Protein AF-X1DH16-F1 (afdb_monomer_lite)

Organism: NCBI:txid412755

Foldseek 3Di:
DAAAEEEEEFEPVDPVRVVVVVVCCVPPDPSHDYDYDYHDQDDPPPLVGQEYEYDDDDPPDPVSVVVCCVVRVNYHYDYDDPPDDDDPDDD

Secondary structure (DSSP, 8-state):
-PPEEEEEEE-SS-HHHHHHHHHHHHHS-TTEEEEEEES----TTGGG-SEEEEES-----HHHHHHHHHH-TT-EEEEPPTT--------

pLDDT: mean 71.1, std 15.88, range [25.62, 93.06]

Structure (mmCIF, N/CA/C/O backbone):
data_AF-X1DH16-F1
#
_entry.id   AF-X1DH16-F1
#
loop_
_atom_site.group_PDB
_atom_site.id
_atom_site.type_symbol
_atom_site.label_atom_id
_atom_site.label_alt_id
_atom_site.label_comp_id
_atom_site.label_asym_id
_atom_site.label_entity_id
_atom_site.label_seq_id
_atom_site.pdbx_PDB_ins_code
_atom_site.Cartn_x
_atom_site.Cartn_y
_atom_site.Cartn_z
_atom_site.occupancy
_atom_site.B_iso_or_equiv
_atom_site.auth_seq_id
_atom_site.auth_comp_id
_atom_site.auth_asym_id
_atom_site.auth_at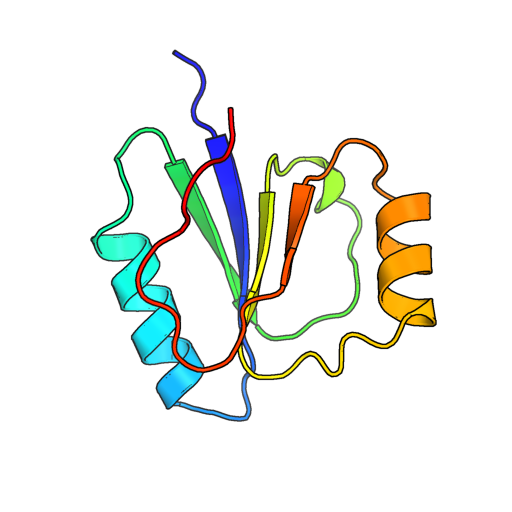om_id
_atom_site.pdbx_PDB_model_num
ATOM 1 N N . MET A 1 1 ? -18.223 3.105 12.539 1.00 73.50 1 MET A N 1
ATOM 2 C CA . MET A 1 1 ? -16.741 3.104 12.627 1.00 73.50 1 MET A CA 1
ATOM 3 C C . MET A 1 1 ? -16.173 3.872 11.440 1.00 73.50 1 MET A C 1
ATOM 5 O O . MET A 1 1 ? -16.718 3.729 10.352 1.00 73.50 1 MET A O 1
ATOM 9 N N . ARG A 1 2 ? -15.120 4.685 11.627 1.00 88.12 2 ARG A N 1
ATOM 10 C CA . ARG A 1 2 ? -14.413 5.337 10.505 1.00 88.12 2 ARG A CA 1
ATOM 11 C C . ARG A 1 2 ? -13.713 4.267 9.656 1.00 88.12 2 ARG A C 1
ATOM 13 O O . ARG A 1 2 ? -13.112 3.359 10.227 1.00 88.12 2 ARG A O 1
ATOM 20 N N . LYS A 1 3 ? -13.776 4.375 8.325 1.00 89.75 3 LYS A N 1
ATOM 21 C CA . LYS A 1 3 ? -13.018 3.496 7.420 1.00 89.75 3 LYS A CA 1
ATOM 22 C C . LYS A 1 3 ? -11.519 3.807 7.472 1.00 89.75 3 LYS A C 1
ATOM 24 O O . LYS A 1 3 ? -11.131 4.968 7.612 1.00 89.75 3 LYS A O 1
ATOM 29 N N . ILE A 1 4 ? -10.694 2.770 7.347 1.00 89.62 4 ILE A N 1
ATOM 30 C CA . ILE A 1 4 ? -9.236 2.869 7.241 1.00 89.62 4 ILE A CA 1
ATOM 31 C C . ILE A 1 4 ? -8.893 3.131 5.777 1.00 89.62 4 ILE A C 1
ATOM 33 O O . ILE A 1 4 ? -9.166 2.290 4.921 1.00 89.62 4 ILE A O 1
ATOM 37 N N . ARG A 1 5 ? -8.292 4.280 5.481 1.00 90.38 5 ARG A N 1
ATOM 38 C CA . ARG A 1 5 ? -7.940 4.664 4.112 1.00 90.38 5 ARG A CA 1
ATOM 39 C C . ARG A 1 5 ? -6.576 4.108 3.728 1.00 90.38 5 ARG A C 1
ATOM 41 O O . ARG A 1 5 ? -5.581 4.380 4.398 1.00 90.38 5 ARG A O 1
ATOM 48 N N . VAL A 1 6 ? -6.525 3.366 2.629 1.00 89.12 6 VAL A N 1
ATOM 49 C CA . VAL A 1 6 ? -5.318 2.720 2.111 1.00 89.12 6 VAL A CA 1
ATOM 50 C C . VAL A 1 6 ? -4.997 3.284 0.733 1.00 89.12 6 VAL A C 1
ATOM 52 O O . VAL A 1 6 ? -5.798 3.168 -0.187 1.00 89.12 6 VAL A O 1
ATOM 55 N N . LEU A 1 7 ? -3.814 3.867 0.565 1.00 88.12 7 LEU A N 1
ATOM 56 C CA . LEU A 1 7 ? -3.293 4.237 -0.749 1.00 88.12 7 LEU A CA 1
ATOM 57 C C . LEU A 1 7 ? -2.415 3.103 -1.273 1.00 88.12 7 LEU A C 1
ATOM 59 O O . LEU A 1 7 ? -1.369 2.817 -0.698 1.00 88.12 7 LEU A O 1
ATOM 63 N N . ILE A 1 8 ? -2.799 2.488 -2.384 1.00 87.19 8 ILE A N 1
ATOM 64 C CA . ILE A 1 8 ? -2.024 1.455 -3.070 1.00 87.19 8 ILE A CA 1
ATOM 65 C C . ILE A 1 8 ? -1.246 2.098 -4.222 1.00 87.19 8 ILE A C 1
ATOM 67 O O . ILE A 1 8 ? -1.830 2.542 -5.207 1.00 87.19 8 ILE A O 1
ATOM 71 N N . ILE A 1 9 ? 0.080 2.133 -4.120 1.00 80.38 9 ILE A N 1
ATOM 72 C CA . ILE A 1 9 ? 0.992 2.598 -5.169 1.00 80.38 9 ILE A CA 1
ATOM 73 C C . ILE A 1 9 ? 1.526 1.371 -5.904 1.00 80.38 9 ILE A C 1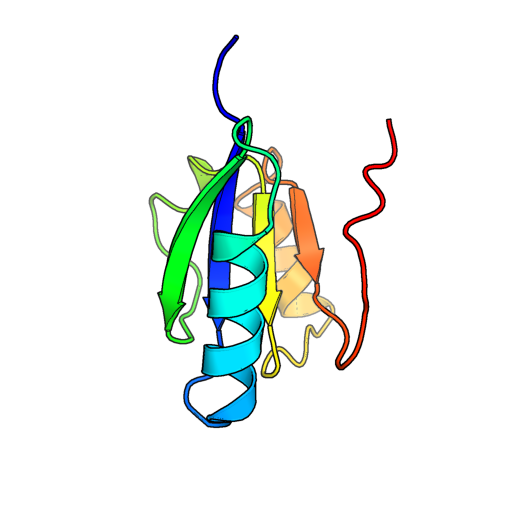
ATOM 75 O O . ILE A 1 9 ? 2.234 0.550 -5.320 1.00 80.38 9 ILE A O 1
ATOM 79 N N . LYS A 1 10 ? 1.186 1.230 -7.184 1.00 78.62 10 LYS A N 1
ATOM 80 C CA . LYS A 1 10 ? 1.525 0.048 -7.987 1.00 78.62 10 LYS A CA 1
ATOM 81 C C . LYS A 1 10 ? 2.460 0.388 -9.135 1.00 78.62 10 LYS A C 1
ATOM 83 O O . LYS A 1 10 ? 2.290 1.401 -9.807 1.00 78.62 10 LYS A O 1
ATOM 88 N N . ASP A 1 11 ? 3.420 -0.495 -9.381 1.00 71.00 11 ASP A N 1
ATOM 89 C CA . ASP A 1 11 ? 4.271 -0.407 -10.565 1.00 71.00 11 ASP A CA 1
ATOM 90 C C . ASP A 1 11 ? 3.469 -0.485 -11.873 1.00 71.00 11 ASP A C 1
ATOM 92 O O . ASP A 1 11 ? 2.601 -1.350 -12.007 1.00 71.00 11 ASP A O 1
ATOM 96 N N . THR A 1 12 ? 3.808 0.368 -12.840 1.00 61.75 12 THR A N 1
ATOM 97 C CA . THR A 1 12 ? 3.330 0.311 -14.232 1.00 61.75 12 THR A CA 1
ATOM 98 C C . THR A 1 12 ? 4.055 -0.746 -15.058 1.00 61.7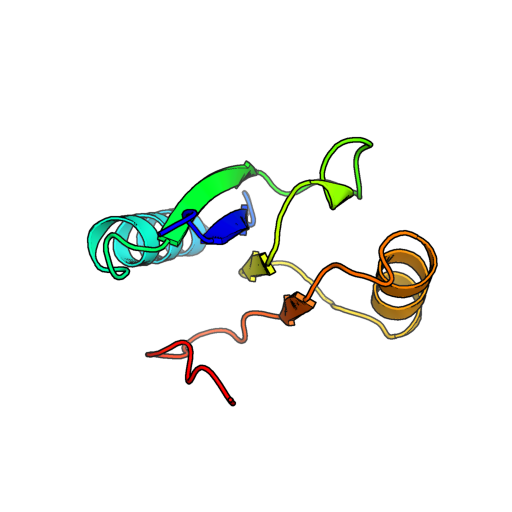5 12 THR A C 1
ATOM 100 O O . THR A 1 12 ? 3.497 -1.252 -16.025 1.00 61.75 12 THR A O 1
ATOM 103 N N . SER A 1 13 ? 5.282 -1.099 -14.675 1.00 60.66 13 SER A N 1
ATOM 104 C CA . SER A 1 13 ? 6.181 -1.968 -15.450 1.00 60.66 13 SER A CA 1
ATOM 105 C C . SER A 1 13 ? 5.780 -3.446 -15.418 1.00 60.66 13 SER A C 1
ATOM 107 O O . SER A 1 13 ? 6.301 -4.258 -16.176 1.00 60.66 13 SER A O 1
ATOM 109 N N . HIS A 1 14 ? 4.856 -3.816 -14.530 1.00 66.44 14 HIS A N 1
ATOM 110 C CA . HIS A 1 14 ? 4.475 -5.201 -14.290 1.00 66.44 14 HIS A CA 1
ATOM 111 C C . HIS A 1 14 ? 2.951 -5.319 -14.304 1.00 66.44 14 HIS A C 1
ATOM 113 O O . HIS A 1 14 ? 2.291 -5.008 -13.318 1.00 66.44 14 HIS A O 1
ATOM 119 N N . TRP A 1 15 ? 2.376 -5.826 -15.394 1.00 70.56 15 TRP A N 1
ATOM 120 C CA . TRP A 1 15 ? 0.945 -6.156 -15.500 1.00 70.56 15 TRP A CA 1
ATOM 121 C C . TRP A 1 15 ? 0.436 -7.007 -14.316 1.00 70.56 15 TRP A C 1
ATOM 123 O O . TRP A 1 15 ? -0.656 -6.776 -13.795 1.00 70.56 15 TRP A O 1
ATOM 133 N N . ALA A 1 16 ? 1.277 -7.911 -13.804 1.00 72.94 16 ALA A N 1
ATOM 134 C CA . ALA A 1 16 ? 1.020 -8.689 -12.593 1.00 72.94 16 ALA A CA 1
ATOM 135 C C . ALA A 1 16 ? 0.769 -7.810 -11.349 1.00 72.94 16 ALA A C 1
ATOM 137 O O . ALA A 1 16 ? -0.059 -8.146 -10.508 1.00 72.94 16 ALA A O 1
ATOM 138 N N . SER A 1 17 ? 1.414 -6.642 -11.251 1.00 74.88 17 SER A N 1
ATOM 139 C CA . SER A 1 17 ? 1.193 -5.664 -10.178 1.00 74.88 17 SER A CA 1
ATOM 140 C C . SER A 1 17 ? -0.240 -5.141 -10.166 1.00 74.88 17 SER A C 1
ATOM 142 O O . SER A 1 17 ? -0.872 -5.026 -9.114 1.00 74.88 17 SER A O 1
ATOM 144 N N . HIS A 1 18 ? -0.786 -4.874 -11.350 1.00 77.69 18 HIS A N 1
ATOM 145 C CA . HIS A 1 18 ? -2.157 -4.406 -11.515 1.00 77.69 18 HIS A CA 1
ATOM 146 C C . HIS A 1 18 ? -3.186 -5.478 -11.148 1.00 77.69 18 HIS A C 1
ATOM 148 O O . HIS A 1 18 ? -4.150 -5.187 -10.444 1.00 77.69 18 HIS A O 1
ATOM 154 N N . ILE A 1 19 ? -2.960 -6.726 -11.565 1.00 80.44 19 ILE A N 1
ATOM 155 C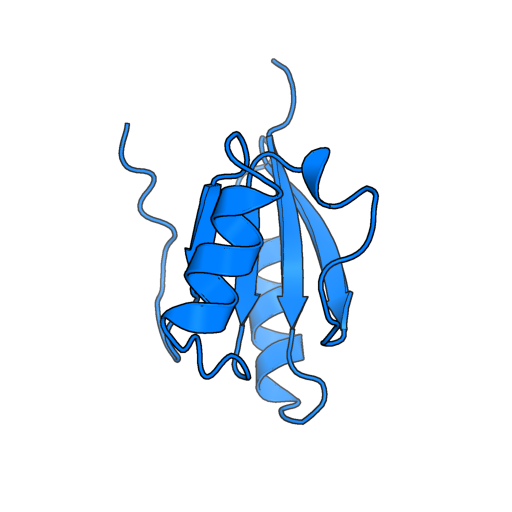 CA . ILE A 1 19 ? -3.843 -7.852 -11.230 1.00 80.44 19 ILE A CA 1
ATOM 156 C C . ILE A 1 19 ? -3.845 -8.102 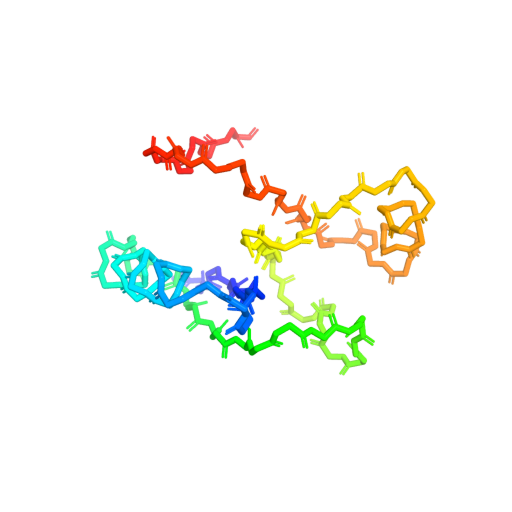-9.717 1.00 80.44 19 ILE A C 1
ATOM 158 O O . ILE A 1 19 ? -4.912 -8.174 -9.105 1.00 80.44 19 ILE A O 1
ATOM 162 N N . THR A 1 20 ? -2.667 -8.171 -9.093 1.00 79.56 20 THR A N 1
ATOM 163 C CA . THR A 1 20 ? -2.542 -8.402 -7.647 1.00 79.56 20 THR A CA 1
ATOM 164 C C . THR A 1 20 ? -3.216 -7.300 -6.839 1.00 79.56 20 THR A C 1
ATOM 166 O O . THR A 1 20 ? -4.003 -7.587 -5.941 1.00 79.56 20 THR A O 1
ATOM 169 N N . THR A 1 21 ? -2.971 -6.032 -7.175 1.00 82.94 21 THR A N 1
ATOM 170 C CA . THR A 1 21 ? -3.568 -4.904 -6.442 1.00 82.94 21 THR A CA 1
ATOM 171 C C . THR A 1 21 ? -5.085 -4.849 -6.588 1.00 82.94 21 THR A C 1
ATOM 173 O O . THR A 1 21 ? -5.773 -4.644 -5.592 1.00 82.94 21 THR A O 1
ATOM 176 N N . ARG A 1 22 ? -5.634 -5.145 -7.773 1.00 85.81 22 ARG A N 1
ATOM 177 C CA . ARG A 1 22 ? -7.088 -5.290 -7.950 1.00 85.81 22 ARG A CA 1
ATOM 178 C C . ARG A 1 22 ? -7.676 -6.423 -7.112 1.00 85.81 22 ARG A C 1
ATOM 180 O O . ARG A 1 22 ? -8.727 -6.239 -6.503 1.00 85.81 22 ARG A O 1
ATOM 187 N N . ASN A 1 23 ? -7.003 -7.570 -7.047 1.00 84.25 23 ASN A N 1
ATOM 188 C CA . ASN A 1 23 ? -7.448 -8.681 -6.206 1.00 84.25 23 ASN A CA 1
ATOM 189 C C . ASN A 1 23 ? -7.412 -8.331 -4.715 1.00 84.25 23 ASN A C 1
ATOM 191 O O . ASN A 1 23 ? -8.341 -8.695 -3.999 1.00 84.25 23 ASN A O 1
ATOM 195 N N . ILE A 1 24 ? -6.402 -7.588 -4.251 1.00 82.12 24 ILE A N 1
ATOM 196 C CA . ILE A 1 24 ? -6.361 -7.075 -2.874 1.00 82.12 24 ILE A CA 1
ATOM 197 C C . ILE A 1 24 ? -7.583 -6.194 -2.611 1.00 82.12 24 ILE A C 1
ATOM 199 O O . ILE A 1 24 ? -8.330 -6.463 -1.679 1.00 82.12 24 ILE A O 1
ATOM 203 N N . ILE A 1 25 ? -7.835 -5.197 -3.462 1.00 87.44 25 ILE A N 1
ATOM 204 C CA . ILE A 1 25 ? -8.956 -4.257 -3.296 1.00 87.44 25 ILE A CA 1
ATOM 205 C C . ILE A 1 25 ? -10.303 -4.989 -3.266 1.00 87.44 25 ILE A C 1
ATOM 207 O O . ILE A 1 25 ? -11.177 -4.636 -2.482 1.00 87.44 25 ILE A O 1
ATOM 211 N N . LYS A 1 26 ? -10.468 -6.032 -4.088 1.00 86.31 26 LYS A N 1
ATOM 212 C CA . LYS A 1 26 ? -11.707 -6.820 -4.149 1.00 86.31 26 LYS A CA 1
ATOM 213 C C . LYS A 1 26 ? -11.956 -7.659 -2.889 1.00 86.31 26 LYS A C 1
ATOM 215 O O . LYS A 1 26 ? -13.111 -7.897 -2.553 1.00 86.31 26 LYS A O 1
ATOM 220 N N . ASN A 1 27 ? -10.897 -8.140 -2.237 1.00 85.12 27 ASN A N 1
ATOM 221 C CA . ASN A 1 27 ? -10.994 -9.126 -1.153 1.00 85.12 27 ASN A CA 1
ATOM 222 C C . ASN A 1 27 ? -10.646 -8.566 0.233 1.00 85.12 27 ASN A C 1
ATOM 224 O O . ASN A 1 27 ? -10.766 -9.282 1.226 1.00 85.12 27 ASN A O 1
ATOM 228 N N . ILE A 1 28 ? -10.192 -7.317 0.323 1.00 84.75 28 ILE A N 1
ATOM 229 C CA . ILE A 1 28 ? -9.925 -6.674 1.606 1.00 84.75 28 ILE A CA 1
ATOM 230 C C . ILE A 1 28 ? -11.237 -6.433 2.373 1.00 84.75 28 ILE A C 1
ATOM 232 O O . ILE A 1 28 ? -12.296 -6.213 1.787 1.00 84.75 28 ILE A O 1
ATOM 236 N N . ASP A 1 29 ? -11.165 -6.490 3.703 1.00 88.56 29 ASP A N 1
ATOM 237 C CA . ASP A 1 29 ? -12.296 -6.226 4.599 1.00 88.56 29 ASP A CA 1
ATOM 238 C C . ASP A 1 29 ? -12.922 -4.844 4.307 1.00 88.56 29 ASP A C 1
ATOM 240 O O . ASP A 1 29 ? -12.214 -3.861 4.086 1.00 88.56 29 ASP A O 1
ATOM 244 N N . LYS A 1 30 ? -14.259 -4.756 4.341 1.00 89.12 30 LYS A N 1
ATOM 245 C CA . LYS A 1 30 ? -15.047 -3.543 4.042 1.00 89.12 30 LYS A CA 1
ATOM 246 C C . LYS A 1 30 ? -14.728 -2.348 4.949 1.00 89.12 30 LYS A C 1
ATOM 248 O O . LYS A 1 30 ? -15.115 -1.221 4.628 1.00 89.12 30 LYS A O 1
ATOM 253 N N . LYS A 1 31 ? -14.056 -2.568 6.084 1.00 91.06 31 LYS A N 1
ATOM 254 C CA . LYS A 1 31 ? -13.531 -1.486 6.928 1.00 91.06 31 LYS A CA 1
ATOM 255 C C . LYS A 1 31 ? -12.394 -0.709 6.263 1.00 91.06 31 LYS A C 1
ATOM 257 O O . LYS A 1 31 ? -12.115 0.409 6.692 1.00 91.06 31 LYS A O 1
ATOM 262 N N . PHE A 1 32 ? -11.739 -1.286 5.258 1.00 90.00 32 PHE A N 1
ATOM 263 C CA . PHE A 1 32 ? -10.711 -0.623 4.472 1.00 90.00 32 PHE A CA 1
ATOM 264 C C . PHE A 1 32 ? -11.317 0.005 3.220 1.00 90.00 32 PHE A C 1
ATOM 266 O O . PHE A 1 32 ? -12.152 -0.579 2.535 1.00 90.00 32 PHE A O 1
ATOM 273 N N . GLU A 1 33 ? -10.859 1.206 2.908 1.00 93.06 33 GLU A N 1
ATOM 274 C CA . GLU A 1 33 ? -11.191 1.934 1.693 1.00 93.06 33 GLU A CA 1
ATOM 275 C C . GLU A 1 33 ? -9.900 2.161 0.920 1.00 93.06 33 GLU A C 1
ATOM 277 O O . GLU A 1 33 ? -8.990 2.825 1.417 1.00 93.06 33 GLU A O 1
ATOM 282 N N . CYS A 1 34 ? -9.790 1.546 -0.256 1.00 90.75 34 CYS A N 1
ATOM 283 C CA . CYS A 1 34 ? -8.549 1.527 -1.020 1.00 90.75 34 CYS A CA 1
ATOM 284 C C . CYS A 1 34 ? -8.627 2.457 -2.229 1.00 90.75 34 CYS A C 1
ATOM 286 O O . CYS A 1 34 ? -9.498 2.285 -3.077 1.00 90.75 34 CYS A O 1
ATOM 288 N N . ASP A 1 35 ? -7.652 3.353 -2.343 1.00 90.88 35 ASP A N 1
ATOM 289 C CA . ASP A 1 35 ? -7.391 4.150 -3.537 1.00 90.88 35 ASP A CA 1
ATOM 290 C C . ASP A 1 35 ? -6.142 3.594 -4.228 1.00 90.88 35 ASP A C 1
ATOM 292 O O . ASP A 1 35 ? -5.086 3.487 -3.602 1.00 90.88 35 ASP A O 1
ATOM 296 N N . ASP A 1 36 ? -6.213 3.254 -5.516 1.00 87.25 36 ASP A N 1
ATOM 297 C CA . ASP A 1 36 ? -5.059 2.765 -6.270 1.00 87.25 36 ASP A CA 1
ATOM 298 C C . ASP A 1 36 ? -4.482 3.827 -7.212 1.00 87.25 36 ASP A C 1
ATOM 300 O O . ASP A 1 36 ? -5.182 4.580 -7.887 1.00 87.25 36 ASP A O 1
ATOM 304 N N . ARG A 1 37 ? -3.153 3.923 -7.246 1.00 85.00 37 ARG A N 1
ATOM 305 C CA . ARG A 1 37 ? -2.413 4.898 -8.050 1.00 85.00 37 ARG A CA 1
ATOM 306 C C . ARG A 1 37 ? -1.218 4.228 -8.707 1.00 85.00 37 ARG A C 1
ATOM 308 O O . ARG A 1 37 ? -0.567 3.369 -8.116 1.00 85.00 37 ARG A O 1
ATOM 315 N N . LEU A 1 38 ? -0.923 4.646 -9.932 1.00 79.06 38 LEU A N 1
ATOM 316 C CA . LEU A 1 38 ? 0.299 4.249 -10.625 1.00 79.06 38 LEU A CA 1
ATOM 317 C C . LEU A 1 38 ? 1.531 4.840 -9.935 1.00 79.06 38 LEU A C 1
ATOM 319 O O . LEU A 1 38 ? 1.424 5.847 -9.225 1.00 79.06 38 LEU A O 1
ATOM 323 N N . LEU A 1 39 ? 2.673 4.178 -10.139 1.00 71.31 39 LEU A N 1
ATOM 324 C CA . LEU A 1 39 ? 3.961 4.512 -9.548 1.00 71.31 39 LEU A CA 1
ATOM 325 C C . LEU A 1 39 ? 4.220 6.016 -9.601 1.00 71.31 39 LEU A C 1
ATOM 327 O O . LEU A 1 39 ? 4.232 6.626 -10.668 1.00 71.31 39 LEU A O 1
ATOM 331 N N . ARG A 1 40 ? 4.436 6.604 -8.427 1.00 65.69 40 ARG A N 1
ATOM 332 C CA . ARG A 1 40 ? 4.726 8.025 -8.278 1.00 65.69 40 ARG A CA 1
ATOM 333 C C . ARG A 1 40 ? 5.620 8.266 -7.079 1.00 65.69 40 ARG A C 1
ATOM 335 O O . ARG A 1 40 ? 5.634 7.486 -6.128 1.00 65.69 40 ARG A O 1
ATOM 342 N N . THR A 1 41 ? 6.330 9.383 -7.114 1.00 63.78 41 THR A N 1
ATOM 343 C CA . THR A 1 41 ? 6.910 9.974 -5.911 1.00 63.78 41 THR A CA 1
ATOM 344 C C . THR A 1 41 ? 5.794 10.453 -4.975 1.00 63.78 41 THR A C 1
ATOM 346 O O . THR A 1 41 ? 4.628 10.573 -5.364 1.00 63.78 41 THR A O 1
ATOM 349 N N . TYR A 1 42 ? 6.155 10.713 -3.717 1.00 66.94 42 TYR A N 1
ATOM 350 C CA . TYR A 1 42 ? 5.259 11.332 -2.738 1.00 66.94 42 TYR A CA 1
ATOM 351 C C . TYR A 1 42 ? 4.528 12.547 -3.330 1.00 66.94 42 TYR A C 1
ATOM 353 O O . TYR A 1 42 ? 5.159 13.408 -3.949 1.00 66.94 42 TYR A O 1
ATOM 361 N N . LYS A 1 43 ? 3.223 12.661 -3.064 1.00 71.44 43 LYS A N 1
ATOM 362 C CA . LYS A 1 43 ? 2.435 13.864 -3.357 1.00 71.44 43 LYS A CA 1
ATOM 363 C C . LYS A 1 43 ? 1.763 14.361 -2.085 1.00 71.44 43 LYS A C 1
ATOM 365 O O . LYS A 1 43 ? 1.320 13.573 -1.257 1.00 71.44 43 LYS A O 1
ATOM 370 N N . LYS A 1 44 ? 1.616 15.682 -1.987 1.00 71.50 44 LYS A N 1
ATOM 371 C CA . LYS A 1 44 ? 0.757 16.314 -0.982 1.00 71.50 44 LYS A CA 1
ATOM 372 C C . LYS A 1 44 ? -0.661 15.726 -1.073 1.00 71.50 44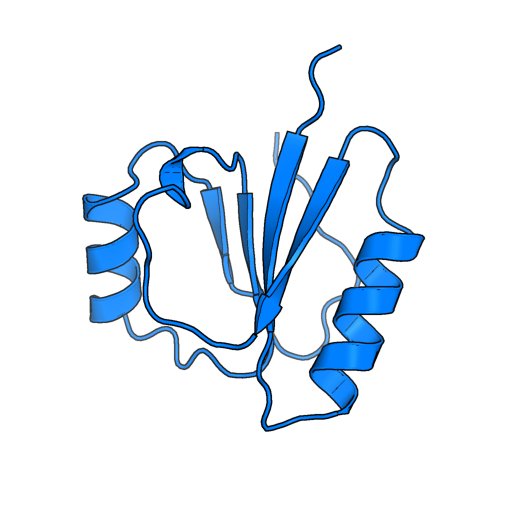 LYS A C 1
ATOM 374 O O . LYS A 1 44 ? -1.219 15.642 -2.170 1.00 71.50 44 LYS A O 1
ATOM 379 N N . GLY A 1 45 ? -1.206 15.311 0.061 1.00 74.38 45 GLY A N 1
ATOM 380 C CA . GLY A 1 45 ? -2.457 14.571 0.216 1.00 74.38 45 GLY A CA 1
ATOM 381 C C . GLY A 1 45 ? -2.280 13.084 0.547 1.00 74.38 45 GLY A C 1
ATOM 382 O O . GLY A 1 45 ? -3.241 12.467 1.006 1.00 74.38 45 GLY A O 1
ATOM 383 N N . ASP A 1 46 ? -1.086 12.507 0.363 1.00 76.88 46 ASP A N 1
ATOM 384 C CA . ASP A 1 46 ? -0.793 11.117 0.749 1.00 76.88 46 ASP A CA 1
ATOM 385 C C . ASP A 1 46 ? -0.795 10.936 2.280 1.00 76.88 46 ASP A C 1
ATOM 387 O O . ASP A 1 46 ? -1.037 9.841 2.782 1.00 76.88 46 ASP A O 1
ATOM 391 N N . GLU A 1 47 ? -0.597 12.023 3.023 1.00 74.12 47 GLU A N 1
ATOM 392 C CA . GLU A 1 47 ? -0.697 12.112 4.480 1.00 74.12 47 GLU A CA 1
ATOM 393 C C . GLU A 1 47 ? -2.116 11.881 5.026 1.00 74.12 47 GLU A C 1
ATOM 395 O O . GLU A 1 47 ? -2.279 11.625 6.217 1.00 74.12 47 GLU A O 1
ATOM 400 N N . ASN A 1 48 ? -3.141 11.951 4.170 1.00 83.56 48 ASN A N 1
ATOM 401 C CA . ASN A 1 48 ? -4.537 11.721 4.555 1.00 83.56 48 ASN A CA 1
ATOM 402 C C . ASN A 1 48 ? -4.908 10.232 4.613 1.00 83.56 48 ASN A C 1
ATOM 404 O O . ASN A 1 48 ? -6.044 9.893 4.958 1.00 83.56 48 ASN A O 1
ATOM 408 N N . TYR A 1 49 ? -3.985 9.353 4.224 1.00 86.12 49 TYR A N 1
ATOM 409 C CA . TYR A 1 49 ? -4.179 7.913 4.262 1.00 86.12 49 TYR A CA 1
ATOM 410 C C . TYR A 1 49 ? -3.614 7.337 5.552 1.00 86.12 49 TYR A C 1
ATOM 412 O O . TYR A 1 49 ? -2.547 7.724 6.026 1.00 86.12 49 TYR A O 1
ATOM 420 N N . ASP A 1 50 ? -4.331 6.362 6.096 1.00 85.31 50 ASP A N 1
ATOM 421 C CA . ASP A 1 50 ? -3.904 5.629 7.281 1.00 85.31 50 ASP A CA 1
ATOM 422 C C . ASP A 1 50 ? -2.751 4.674 6.946 1.00 85.31 50 ASP A C 1
ATOM 424 O O . ASP A 1 50 ? -1.839 4.461 7.750 1.00 85.31 50 ASP A O 1
ATOM 428 N N . ILE A 1 51 ? -2.794 4.100 5.740 1.00 84.31 51 ILE A N 1
ATOM 429 C CA . ILE A 1 51 ? -1.819 3.138 5.236 1.00 84.31 51 ILE A CA 1
ATOM 430 C C . ILE A 1 51 ? -1.421 3.535 3.819 1.00 84.31 51 ILE A C 1
ATOM 432 O O . ILE A 1 51 ? -2.276 3.801 2.975 1.00 84.31 51 ILE A O 1
ATOM 436 N N . VAL A 1 52 ? -0.123 3.494 3.530 1.00 81.88 52 VAL A N 1
ATOM 437 C CA . VAL A 1 52 ? 0.377 3.551 2.153 1.00 81.88 52 VAL A CA 1
ATOM 438 C C . VAL A 1 52 ? 1.040 2.223 1.834 1.00 81.88 52 VAL A C 1
ATOM 440 O O . VAL A 1 52 ? 1.968 1.815 2.521 1.00 81.88 52 VAL A O 1
ATOM 443 N N . TYR A 1 53 ? 0.537 1.525 0.823 1.00 81.44 53 TYR A N 1
ATOM 444 C CA . TYR A 1 53 ? 1.017 0.224 0.382 1.00 81.44 53 TYR A CA 1
ATOM 445 C C . TYR A 1 53 ? 1.721 0.352 -0.965 1.00 81.44 53 TYR A C 1
ATOM 447 O O . TYR A 1 53 ? 1.096 0.732 -1.952 1.00 81.44 53 TYR A O 1
ATOM 455 N N . TRP A 1 54 ? 3.009 0.021 -1.026 1.00 78.56 54 TRP A N 1
ATOM 456 C CA . TRP A 1 54 ? 3.786 0.104 -2.267 1.00 78.56 54 TRP A CA 1
ATOM 457 C C . TRP A 1 54 ? 4.066 -1.288 -2.837 1.00 78.56 54 TRP A C 1
ATOM 459 O O . TRP A 1 54 ? 4.670 -2.115 -2.158 1.00 78.56 54 TRP A O 1
ATOM 469 N N . HIS A 1 55 ? 3.657 -1.544 -4.082 1.00 77.44 55 HIS A N 1
ATOM 470 C CA . HIS A 1 55 ? 3.721 -2.856 -4.730 1.00 77.44 55 HIS A CA 1
ATOM 471 C C . HIS A 1 55 ? 4.683 -2.911 -5.937 1.00 77.44 55 HIS A C 1
ATOM 473 O O . HIS A 1 55 ? 4.713 -2.003 -6.771 1.00 77.44 55 HIS A O 1
ATOM 479 N N . CYS A 1 56 ? 5.412 -4.029 -6.058 1.00 66.00 56 CYS A N 1
ATOM 480 C CA . CYS A 1 56 ? 6.248 -4.487 -7.186 1.00 66.00 56 CYS A CA 1
ATOM 481 C C . CYS A 1 56 ? 7.451 -3.648 -7.658 1.00 66.00 56 CYS A C 1
ATOM 483 O O . CYS A 1 56 ? 8.379 -4.271 -8.167 1.00 66.00 56 CYS A O 1
ATOM 485 N N . SER A 1 57 ? 7.487 -2.318 -7.510 1.00 54.94 57 SER A N 1
ATOM 486 C CA . SER A 1 57 ? 8.592 -1.495 -8.064 1.00 54.94 57 SER A CA 1
ATOM 487 C C . SER A 1 57 ? 9.523 -0.874 -7.039 1.00 54.94 57 SER A C 1
ATOM 489 O O . SER A 1 57 ? 10.575 -0.353 -7.416 1.00 54.94 57 SER A O 1
ATOM 491 N N . ALA A 1 58 ? 9.140 -0.821 -5.769 1.00 52.16 58 ALA A N 1
ATOM 492 C CA . ALA A 1 58 ? 9.940 -0.048 -4.849 1.00 52.16 58 ALA A CA 1
ATOM 493 C C . ALA A 1 58 ? 11.182 -0.852 -4.465 1.00 52.16 58 ALA A C 1
ATOM 495 O O . ALA A 1 58 ? 11.142 -1.696 -3.572 1.00 52.16 58 ALA A O 1
ATOM 496 N N . VAL A 1 59 ? 12.318 -0.523 -5.085 1.00 53.47 59 VAL A N 1
ATOM 497 C CA . VAL A 1 59 ? 13.585 -0.572 -4.358 1.00 53.47 59 VAL A CA 1
ATOM 498 C C . VAL A 1 59 ? 13.432 0.457 -3.241 1.00 53.47 59 VAL A C 1
ATOM 500 O O . VAL A 1 59 ? 13.764 1.631 -3.397 1.00 53.47 59 VAL A O 1
ATOM 503 N N . ILE A 1 60 ? 12.821 0.041 -2.130 1.00 54.53 60 ILE A N 1
ATOM 504 C CA . ILE A 1 60 ? 12.719 0.860 -0.928 1.00 54.53 60 ILE A CA 1
ATOM 505 C C . ILE A 1 60 ? 14.117 0.892 -0.337 1.00 54.53 60 ILE A C 1
ATOM 507 O O . ILE A 1 60 ? 14.476 0.107 0.536 1.00 54.53 60 ILE A O 1
ATOM 511 N N . ASN A 1 61 ? 14.939 1.793 -0.857 1.00 57.59 61 ASN A N 1
ATOM 512 C CA . ASN A 1 61 ? 16.188 2.109 -0.207 1.00 57.59 61 ASN A CA 1
ATOM 513 C C . ASN A 1 61 ? 15.889 2.913 1.071 1.00 57.59 61 ASN A C 1
ATOM 515 O O . ASN A 1 61 ? 14.862 3.592 1.215 1.00 57.59 61 ASN A O 1
ATOM 519 N N . LYS A 1 62 ? 16.804 2.808 2.035 1.00 61.41 62 LYS A N 1
ATOM 520 C CA . LYS A 1 62 ? 16.672 3.432 3.355 1.00 61.41 62 LYS A CA 1
ATOM 521 C C . LYS A 1 62 ? 16.427 4.943 3.256 1.00 61.41 62 LYS A C 1
ATOM 523 O O . LYS A 1 62 ? 15.667 5.481 4.052 1.00 61.41 62 LYS A O 1
ATOM 528 N N . SER A 1 63 ? 17.014 5.622 2.268 1.00 65.19 63 SER A N 1
ATOM 529 C CA . SER A 1 63 ? 16.858 7.068 2.071 1.00 65.19 63 SER A CA 1
ATOM 530 C C . SER A 1 63 ? 15.435 7.461 1.662 1.00 65.19 63 SER A C 1
ATOM 532 O O . SER A 1 63 ? 14.875 8.380 2.258 1.00 65.19 63 SER A O 1
ATOM 534 N N . THR A 1 64 ? 14.810 6.742 0.726 1.00 64.19 64 THR A N 1
ATOM 535 C CA . THR A 1 64 ? 13.431 7.020 0.278 1.00 64.19 64 THR A CA 1
ATOM 536 C C . THR A 1 64 ? 12.415 6.711 1.380 1.00 64.19 64 THR A C 1
ATOM 538 O O . THR A 1 64 ? 11.494 7.496 1.613 1.00 64.19 64 THR A O 1
ATOM 541 N N . LEU A 1 65 ? 12.626 5.621 2.129 1.00 66.62 65 LEU A N 1
ATOM 542 C CA . LEU A 1 65 ? 11.809 5.269 3.293 1.00 66.62 65 LEU A CA 1
ATOM 543 C C . LEU A 1 65 ? 11.899 6.327 4.399 1.00 66.62 65 LEU A C 1
ATOM 545 O O . LEU A 1 65 ? 10.874 6.779 4.911 1.00 66.62 65 LEU A O 1
ATOM 549 N N . THR A 1 66 ? 13.116 6.743 4.753 1.00 66.88 66 THR A N 1
ATOM 550 C CA . THR A 1 66 ? 13.351 7.778 5.767 1.00 66.88 66 THR A CA 1
ATOM 551 C C . THR A 1 66 ? 12.762 9.118 5.337 1.00 66.88 66 THR A C 1
ATOM 553 O O . THR A 1 66 ? 12.101 9.772 6.140 1.00 66.88 66 THR A O 1
ATOM 556 N N . ALA A 1 67 ? 12.929 9.515 4.072 1.00 68.06 67 ALA A N 1
ATOM 557 C CA . ALA A 1 67 ? 12.341 10.743 3.543 1.00 68.06 67 ALA A CA 1
ATOM 558 C C . ALA A 1 67 ? 10.806 10.714 3.601 1.00 68.06 67 ALA A C 1
ATOM 560 O O . ALA A 1 67 ? 10.189 11.703 4.002 1.00 68.06 67 ALA A O 1
ATOM 561 N N . TYR A 1 68 ? 10.189 9.578 3.257 1.00 70.00 68 TYR A N 1
ATOM 562 C CA . TYR A 1 68 ? 8.741 9.411 3.351 1.00 70.00 68 TYR A CA 1
ATOM 563 C C . TYR A 1 68 ? 8.259 9.477 4.804 1.00 70.00 68 TYR A C 1
ATOM 565 O O . TYR A 1 68 ? 7.357 10.256 5.105 1.00 70.00 68 TYR A O 1
ATOM 573 N N . ARG A 1 69 ? 8.883 8.717 5.714 1.00 73.25 69 ARG A N 1
ATOM 574 C CA . ARG A 1 69 ? 8.526 8.696 7.144 1.00 73.25 69 ARG A CA 1
ATOM 575 C C . ARG A 1 69 ? 8.717 10.060 7.809 1.00 73.25 69 ARG A C 1
ATOM 577 O O . ARG A 1 69 ? 7.869 10.463 8.593 1.00 73.25 69 ARG A O 1
ATOM 584 N N . LYS A 1 70 ? 9.773 10.803 7.451 1.00 72.31 70 LYS A N 1
ATOM 585 C CA . LYS A 1 70 ? 10.007 12.173 7.943 1.00 72.31 70 LYS A CA 1
ATOM 586 C C . LYS A 1 70 ? 8.887 13.130 7.524 1.00 72.31 70 LYS A C 1
ATOM 588 O O . LYS A 1 70 ? 8.496 13.981 8.311 1.00 72.31 70 LYS A O 1
ATOM 593 N N . LYS A 1 71 ? 8.374 12.992 6.297 1.00 67.81 71 LYS A N 1
ATOM 594 C CA . LYS A 1 71 ? 7.262 13.813 5.785 1.00 67.81 71 LYS A CA 1
ATOM 595 C C . LYS A 1 71 ? 5.892 13.347 6.286 1.00 67.81 71 LYS A C 1
ATOM 597 O O . LYS A 1 71 ? 4.979 14.157 6.363 1.00 67.81 71 LYS A O 1
ATOM 602 N N . ASN A 1 72 ? 5.756 12.067 6.637 1.00 66.12 72 ASN A N 1
ATOM 603 C CA . ASN A 1 72 ? 4.482 11.431 6.974 1.00 66.12 72 ASN A CA 1
ATOM 604 C C . ASN A 1 72 ? 4.584 10.611 8.272 1.00 66.12 72 ASN A C 1
ATOM 606 O O . ASN A 1 72 ? 4.402 9.393 8.242 1.00 66.12 72 ASN A O 1
ATOM 610 N N . PRO A 1 73 ? 4.854 11.244 9.427 1.00 68.19 73 PRO A N 1
ATOM 611 C CA . PRO A 1 73 ? 5.108 10.522 10.677 1.00 68.19 73 PRO A CA 1
ATOM 612 C C . PRO A 1 73 ? 3.896 9.725 11.184 1.00 68.19 73 PRO A C 1
ATOM 614 O O . PRO A 1 73 ? 4.066 8.764 11.926 1.00 68.19 73 PRO A O 1
ATOM 617 N N . LYS A 1 74 ? 2.677 10.108 10.780 1.00 70.81 74 LYS A N 1
ATOM 618 C CA . LYS A 1 74 ? 1.429 9.416 11.144 1.00 70.81 74 LYS A CA 1
ATOM 619 C C . LYS A 1 74 ? 1.039 8.296 10.169 1.00 70.81 74 LYS A C 1
ATOM 621 O O . LYS A 1 74 ? 0.198 7.474 10.517 1.00 70.81 74 LYS A O 1
ATOM 626 N N . SER A 1 75 ? 1.625 8.263 8.969 1.00 68.00 75 SER A N 1
ATOM 627 C CA . SER A 1 75 ? 1.286 7.274 7.940 1.00 68.00 75 SER A CA 1
ATOM 628 C C . SER A 1 75 ? 1.997 5.953 8.215 1.00 68.00 75 SER A C 1
ATOM 630 O O . SER A 1 75 ? 3.224 5.907 8.360 1.00 68.00 75 SER A O 1
ATOM 632 N N . LYS A 1 76 ? 1.240 4.852 8.239 1.00 72.44 76 LYS A N 1
ATOM 633 C CA . LYS A 1 76 ? 1.807 3.504 8.316 1.00 72.44 76 LYS A CA 1
ATOM 634 C C . LYS A 1 76 ? 2.187 3.056 6.902 1.00 72.44 76 LYS A C 1
ATOM 636 O O . LYS A 1 76 ? 1.401 2.420 6.204 1.00 72.44 76 LYS A O 1
ATOM 641 N N . LEU A 1 77 ? 3.394 3.412 6.453 1.00 69.62 77 LEU A N 1
ATOM 642 C CA . LEU A 1 77 ? 3.930 2.911 5.181 1.00 69.62 77 LEU A CA 1
ATOM 643 C C . LEU A 1 77 ? 4.235 1.411 5.294 1.00 69.62 77 LEU A C 1
ATOM 645 O O . LEU A 1 77 ? 5.089 1.003 6.086 1.00 69.62 77 LEU A O 1
ATOM 649 N N . VAL A 1 78 ? 3.569 0.617 4.460 1.00 66.94 78 VAL A N 1
ATOM 650 C CA . VAL A 1 78 ? 3.750 -0.827 4.317 1.00 66.94 78 VAL A CA 1
ATOM 651 C C . VAL A 1 78 ? 4.397 -1.105 2.962 1.00 66.94 78 VAL A C 1
ATOM 653 O O . VAL A 1 78 ? 3.826 -0.867 1.899 1.00 66.94 78 VAL A O 1
ATOM 656 N N . ALA A 1 79 ? 5.619 -1.619 3.003 1.00 62.66 79 ALA A N 1
ATOM 657 C CA . ALA A 1 79 ? 6.311 -2.132 1.833 1.00 62.66 79 ALA A CA 1
ATOM 658 C C . ALA A 1 79 ? 5.724 -3.495 1.441 1.00 62.66 79 ALA A C 1
ATOM 660 O O . ALA A 1 79 ? 5.780 -4.428 2.241 1.00 62.66 79 ALA A O 1
ATOM 661 N N . GLY A 1 80 ? 5.172 -3.633 0.236 1.00 56.75 80 GLY A N 1
ATOM 662 C CA . GLY A 1 80 ? 4.762 -4.930 -0.293 1.00 56.75 80 GLY A CA 1
ATOM 663 C C . GLY A 1 80 ? 5.964 -5.697 -0.837 1.00 56.75 80 GLY A C 1
ATOM 664 O O . GLY A 1 80 ? 6.606 -5.251 -1.787 1.00 56.75 80 GLY A O 1
ATOM 665 N N . ILE A 1 81 ? 6.264 -6.860 -0.258 1.00 51.28 81 ILE A N 1
ATOM 666 C CA . ILE A 1 81 ? 7.228 -7.815 -0.822 1.00 51.28 81 ILE A CA 1
ATOM 667 C C . ILE A 1 81 ? 6.522 -8.587 -1.946 1.00 51.28 81 ILE A C 1
ATOM 669 O O . ILE A 1 81 ? 5.340 -8.919 -1.823 1.00 51.28 81 ILE A O 1
ATOM 673 N N . ARG A 1 82 ? 7.230 -8.871 -3.053 1.00 48.69 82 ARG A N 1
ATOM 674 C CA . ARG A 1 82 ? 6.735 -9.766 -4.114 1.00 48.69 82 ARG A CA 1
ATOM 675 C C . ARG A 1 82 ? 6.245 -11.073 -3.473 1.00 48.69 82 ARG A C 1
ATOM 677 O O . ARG A 1 82 ? 7.047 -11.823 -2.933 1.00 48.69 82 ARG A O 1
ATOM 684 N N . GLY A 1 83 ? 4.940 -11.333 -3.564 1.00 43.44 83 GLY A N 1
ATOM 685 C CA . GLY A 1 83 ? 4.361 -12.641 -3.259 1.00 43.44 83 GLY A CA 1
ATOM 686 C C . GLY A 1 83 ? 3.850 -12.872 -1.836 1.00 43.44 83 GLY A C 1
ATOM 687 O O . GLY A 1 83 ? 3.877 -14.022 -1.410 1.00 43.44 83 GLY A O 1
ATOM 688 N N . TRP A 1 84 ? 3.356 -11.860 -1.106 1.00 45.56 84 TRP A N 1
ATOM 689 C CA . TRP A 1 84 ? 2.741 -12.129 0.204 1.00 45.56 84 TRP A CA 1
ATOM 690 C C . TRP A 1 84 ? 1.200 -12.183 0.211 1.00 45.56 84 TRP A C 1
ATOM 692 O O . TRP A 1 84 ? 0.549 -11.189 -0.124 1.00 45.56 84 TRP A O 1
ATOM 702 N N . PRO A 1 85 ? 0.607 -13.323 0.628 1.00 37.03 85 PRO A N 1
ATOM 703 C CA . PRO A 1 85 ? -0.784 -13.423 1.037 1.00 37.03 85 PRO A CA 1
ATOM 704 C C . PRO A 1 85 ? -0.938 -12.885 2.467 1.00 37.03 85 PRO A C 1
ATOM 706 O O . PRO A 1 85 ? -0.502 -13.503 3.432 1.00 37.03 85 PRO A O 1
ATOM 709 N N . GLY A 1 86 ? -1.600 -11.740 2.608 1.00 35.59 86 GLY A N 1
ATOM 710 C CA . GLY A 1 86 ? -2.149 -11.294 3.887 1.00 35.59 86 GLY A CA 1
ATOM 711 C C . GLY A 1 86 ? -1.380 -10.158 4.552 1.00 35.59 86 GLY A C 1
ATOM 712 O O . GLY A 1 86 ? -0.310 -10.330 5.128 1.00 35.59 86 GLY A O 1
ATOM 713 N N . PHE A 1 87 ? -2.011 -8.985 4.571 1.00 37.88 87 PHE A N 1
ATOM 714 C CA . PHE A 1 87 ? -1.784 -7.997 5.616 1.00 37.88 87 PHE A CA 1
ATOM 715 C C . PHE A 1 87 ? -2.083 -8.654 6.970 1.00 37.88 87 PHE A C 1
ATOM 717 O O . PHE A 1 87 ? -3.239 -8.708 7.391 1.00 37.88 87 PHE A O 1
ATOM 724 N N . LYS A 1 88 ? -1.069 -9.155 7.679 1.00 31.67 88 LYS A N 1
ATOM 725 C CA . LYS A 1 88 ? -1.237 -9.444 9.104 1.00 31.67 88 LYS A CA 1
ATOM 726 C C . LYS A 1 88 ? -1.184 -8.103 9.832 1.00 31.67 88 LYS A C 1
ATOM 728 O O . LYS A 1 88 ? -0.113 -7.554 10.070 1.00 31.67 88 LYS A O 1
ATOM 733 N N . TYR A 1 89 ? -2.361 -7.536 10.093 1.00 31.98 89 TYR A N 1
ATOM 734 C CA . TYR A 1 89 ? -2.528 -6.399 10.994 1.00 31.98 89 TYR A CA 1
ATOM 735 C C . TYR A 1 89 ? -1.911 -6.781 12.346 1.00 31.98 89 TYR A C 1
ATOM 737 O O . TYR A 1 89 ? -2.396 -7.702 13.002 1.00 31.98 89 TYR A O 1
ATOM 745 N N . ALA A 1 90 ? -0.803 -6.137 12.714 1.00 25.62 90 ALA A N 1
ATOM 746 C CA . ALA A 1 90 ? -0.269 -6.206 14.066 1.00 25.62 90 ALA A CA 1
ATOM 747 C C . ALA A 1 90 ? -1.016 -5.150 14.904 1.00 25.62 90 ALA A C 1
ATOM 749 O O . ALA A 1 90 ? -1.067 -4.000 14.446 1.00 25.62 90 ALA A O 1
ATOM 750 N N . PRO A 1 91 ? -1.650 -5.545 16.027 1.00 36.16 91 PRO A N 1
ATOM 751 C CA . PRO A 1 91 ? -2.380 -4.627 16.900 1.00 36.16 91 PRO A CA 1
ATOM 752 C C . PRO A 1 91 ? -1.503 -3.463 17.374 1.00 36.16 91 PRO A C 1
ATOM 754 O O . PRO A 1 91 ? -0.293 -3.686 17.607 1.00 36.16 91 PRO A O 1
#

Radius of gyration: 12.68 Å; chains: 1; bounding box: 34×30×32 Å

Sequence (91 aa):
MRKIRVLIIKDTSHWASHITTRNIIKNIDKKFECDDRLLRTYKKGDENYDIVYWHCSAVINKSTLTAYRKKNPKSKLVAGIRGWPGFKYAP